Protein AF-A0A9D1PPN5-F1 (afdb_monomer_lite)

Structure (mmCIF, N/CA/C/O backbone):
data_AF-A0A9D1PPN5-F1
#
_entry.id   AF-A0A9D1PPN5-F1
#
loop_
_atom_site.group_PDB
_atom_site.id
_atom_site.type_symbol
_atom_site.label_atom_id
_atom_site.label_alt_id
_atom_site.label_comp_id
_atom_site.label_asym_id
_atom_site.label_entity_id
_atom_site.label_seq_id
_atom_site.pdbx_PDB_ins_code
_atom_site.Cartn_x
_atom_site.Cartn_y
_atom_site.Cartn_z
_atom_site.occupancy
_atom_site.B_iso_or_equiv
_atom_site.auth_seq_id
_atom_site.auth_comp_id
_atom_site.auth_asym_id
_atom_site.auth_atom_id
_atom_site.pdbx_PDB_model_num
ATOM 1 N N . MET A 1 1 ? -29.555 -6.451 -0.680 1.00 56.00 1 MET A N 1
ATOM 2 C CA . MET A 1 1 ? -29.728 -5.534 -1.828 1.00 56.00 1 MET A CA 1
ATOM 3 C C . MET A 1 1 ? -28.399 -4.918 -2.257 1.00 56.00 1 MET A C 1
ATOM 5 O O . MET A 1 1 ? -27.957 -5.242 -3.345 1.00 56.00 1 MET A O 1
ATOM 9 N N . PHE A 1 2 ? -27.703 -4.159 -1.397 1.00 63.16 2 PHE A N 1
ATOM 10 C CA . PHE A 1 2 ? -26.396 -3.553 -1.723 1.00 63.16 2 PHE A CA 1
ATOM 11 C C . PHE A 1 2 ? -25.328 -4.557 -2.198 1.00 63.16 2 PHE A C 1
ATOM 13 O O . PHE A 1 2 ? -24.718 -4.334 -3.230 1.00 63.16 2 PHE A O 1
ATOM 20 N N . LEU A 1 3 ? -25.158 -5.695 -1.512 1.00 64.50 3 LEU A N 1
ATOM 21 C CA . LEU A 1 3 ? -24.146 -6.702 -1.887 1.00 64.50 3 LEU A CA 1
ATOM 22 C C . LEU A 1 3 ? -24.366 -7.323 -3.261 1.00 64.50 3 LEU A C 1
ATOM 24 O O . LEU A 1 3 ? -23.416 -7.583 -3.987 1.00 64.50 3 LEU A O 1
ATOM 28 N N . LEU A 1 4 ? -25.631 -7.552 -3.599 1.00 70.88 4 LEU A N 1
ATOM 29 C CA . LEU A 1 4 ? -26.011 -8.148 -4.869 1.00 70.88 4 LEU A CA 1
ATOM 30 C C . LEU A 1 4 ? -25.812 -7.142 -6.010 1.00 70.88 4 LEU A C 1
ATOM 32 O O . LEU A 1 4 ? -25.274 -7.508 -7.045 1.00 70.88 4 LEU A O 1
ATOM 36 N N . LEU A 1 5 ? -26.158 -5.870 -5.782 1.00 76.56 5 LEU A N 1
ATOM 37 C CA . LEU A 1 5 ? -25.867 -4.765 -6.701 1.00 76.56 5 LEU A CA 1
ATOM 38 C C . LEU A 1 5 ? -24.362 -4.557 -6.898 1.00 76.56 5 LEU A C 1
ATOM 40 O O . LEU A 1 5 ? -23.909 -4.464 -8.030 1.00 76.56 5 LEU A O 1
ATOM 44 N N . PHE A 1 6 ? -23.587 -4.532 -5.814 1.00 75.12 6 PHE A N 1
ATOM 45 C CA . PHE A 1 6 ? -22.131 -4.396 -5.858 1.00 75.12 6 PHE A CA 1
ATOM 46 C C . PHE A 1 6 ? -21.477 -5.536 -6.648 1.00 75.12 6 PHE A C 1
ATOM 48 O O . PHE A 1 6 ? -20.668 -5.285 -7.535 1.00 75.12 6 PHE A O 1
ATOM 55 N N . LEU A 1 7 ? -21.876 -6.783 -6.379 1.00 79.31 7 LEU A N 1
ATOM 56 C CA . LEU A 1 7 ? -21.383 -7.945 -7.116 1.00 79.31 7 LEU A CA 1
ATOM 57 C C . LEU A 1 7 ? -21.751 -7.872 -8.606 1.00 79.31 7 LEU A C 1
ATOM 59 O O . LEU A 1 7 ? -20.920 -8.177 -9.455 1.00 79.31 7 LEU A O 1
ATOM 63 N N . LEU A 1 8 ? -22.976 -7.446 -8.923 1.00 85.56 8 LEU A N 1
ATOM 64 C CA . LEU A 1 8 ? -23.443 -7.298 -10.300 1.00 85.56 8 LEU A CA 1
ATOM 65 C C . LEU A 1 8 ? -22.635 -6.237 -11.059 1.00 85.56 8 LEU A C 1
ATOM 67 O O . LEU A 1 8 ? -22.213 -6.497 -12.183 1.00 85.56 8 LEU A O 1
ATOM 71 N N . PHE A 1 9 ? -22.365 -5.085 -10.439 1.00 86.06 9 PHE A N 1
ATOM 72 C CA . PHE A 1 9 ? -21.526 -4.044 -11.039 1.00 86.06 9 PHE A CA 1
ATOM 73 C C . PHE A 1 9 ? -20.078 -4.497 -11.239 1.00 86.06 9 PHE A C 1
ATOM 75 O O . PHE A 1 9 ? -19.529 -4.257 -12.307 1.00 86.06 9 PHE A O 1
ATOM 82 N N . ILE A 1 10 ? -19.491 -5.235 -10.291 1.00 83.06 10 ILE A N 1
ATOM 83 C CA . ILE A 1 10 ? -18.145 -5.807 -10.464 1.00 83.06 10 ILE A CA 1
ATOM 84 C C . ILE A 1 10 ? -18.087 -6.771 -11.653 1.00 83.06 10 ILE A C 1
ATOM 86 O O . ILE A 1 10 ? -17.145 -6.733 -12.443 1.00 83.06 10 ILE A O 1
ATOM 90 N N . ILE A 1 11 ? -19.092 -7.638 -11.801 1.00 85.81 11 ILE A N 1
ATOM 91 C CA . ILE A 1 11 ? -19.161 -8.558 -12.943 1.00 85.81 11 ILE A CA 1
ATOM 92 C C . ILE A 1 11 ? -19.274 -7.764 -14.249 1.00 85.81 11 ILE A C 1
ATOM 94 O O . ILE A 1 11 ? -18.600 -8.087 -15.225 1.00 85.81 11 ILE A O 1
ATOM 98 N N . PHE A 1 12 ? -20.089 -6.710 -14.263 1.00 90.94 12 PHE A N 1
ATOM 99 C CA . PHE A 1 12 ? -20.260 -5.846 -15.425 1.00 90.94 12 PHE A CA 1
ATOM 100 C C . PHE A 1 12 ? -18.962 -5.121 -15.821 1.00 90.94 12 PHE A C 1
ATOM 102 O O . PHE A 1 12 ? -18.589 -5.137 -16.993 1.00 90.94 12 PHE A O 1
ATOM 109 N N . GLU A 1 13 ? -18.230 -4.557 -14.859 1.00 87.44 13 GLU A N 1
ATOM 110 C CA . GLU A 1 13 ? -16.917 -3.940 -15.093 1.00 87.44 13 GLU A CA 1
ATOM 111 C C . GLU A 1 13 ? -15.900 -4.948 -15.637 1.00 87.44 13 GLU A C 1
ATOM 113 O O . GLU A 1 13 ? -15.187 -4.648 -16.595 1.00 87.44 13 GLU A O 1
ATOM 118 N N . GLY A 1 14 ? -15.876 -6.171 -15.096 1.00 86.81 14 GLY A N 1
ATOM 119 C CA . GLY A 1 14 ? -15.030 -7.252 -15.605 1.00 86.81 14 GLY A CA 1
ATOM 120 C C . GLY A 1 14 ? -15.342 -7.623 -17.059 1.00 86.81 14 GLY A C 1
ATOM 121 O O . GLY A 1 14 ? -14.426 -7.852 -17.850 1.00 86.81 14 GLY A O 1
ATOM 122 N N . ILE A 1 15 ? -16.624 -7.628 -17.442 1.00 91.25 15 ILE A N 1
ATOM 123 C CA . ILE A 1 15 ? -17.050 -7.860 -18.831 1.00 91.25 15 ILE A CA 1
ATOM 124 C C . ILE A 1 15 ? -16.570 -6.725 -19.742 1.00 91.25 15 ILE A C 1
ATOM 126 O O . ILE A 1 15 ? -16.017 -7.002 -20.805 1.00 91.25 15 ILE A O 1
ATOM 130 N N . LEU A 1 16 ? -16.734 -5.463 -19.337 1.00 89.75 16 LEU A N 1
ATOM 131 C CA . LEU A 1 16 ? -16.254 -4.312 -20.111 1.00 89.75 16 LEU A CA 1
ATOM 132 C C . LEU A 1 16 ? -14.733 -4.341 -20.291 1.00 89.75 16 LEU A C 1
ATOM 134 O O . LEU A 1 16 ? -14.239 -4.147 -21.401 1.00 89.75 16 LEU A O 1
ATOM 138 N N . ALA A 1 17 ? -13.998 -4.647 -19.222 1.00 87.31 17 ALA A N 1
ATOM 139 C CA . ALA A 1 17 ? -12.549 -4.812 -19.251 1.00 87.31 17 ALA A CA 1
ATOM 140 C C . ALA A 1 17 ? -12.131 -5.899 -20.257 1.00 87.31 17 ALA A C 1
ATOM 142 O O . ALA A 1 17 ? -11.240 -5.675 -21.080 1.00 87.31 17 ALA A O 1
ATOM 143 N N . PHE A 1 18 ? -12.820 -7.042 -20.252 1.00 88.12 18 PHE A N 1
ATOM 144 C CA . PHE A 1 18 ? -12.573 -8.134 -21.191 1.00 88.12 18 PHE A CA 1
ATOM 145 C C . PHE A 1 18 ? -12.903 -7.769 -22.646 1.00 88.12 18 PHE A C 1
ATOM 147 O O . PHE A 1 18 ? -12.133 -8.098 -23.548 1.00 88.12 18 PHE A O 1
ATOM 154 N N . ILE A 1 19 ? -14.021 -7.078 -22.892 1.00 91.69 19 ILE A N 1
ATOM 155 C CA . ILE A 1 19 ? -14.390 -6.609 -24.237 1.00 91.69 19 ILE A CA 1
ATOM 156 C C . ILE A 1 19 ? -13.321 -5.659 -24.775 1.00 91.69 19 ILE A C 1
ATOM 158 O O . ILE A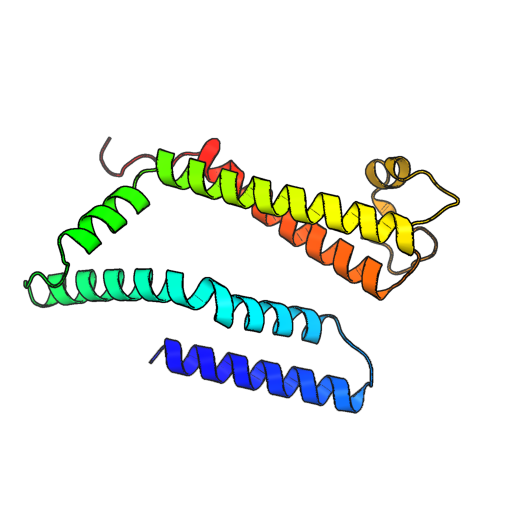 1 19 ? -12.903 -5.817 -25.921 1.00 91.69 19 ILE A O 1
ATOM 162 N N . ASN A 1 20 ? -12.841 -4.732 -23.944 1.00 88.94 20 ASN A N 1
ATOM 163 C CA . ASN A 1 20 ? -11.780 -3.811 -24.332 1.00 88.94 20 ASN A CA 1
ATOM 164 C C . ASN A 1 20 ? -10.511 -4.579 -24.744 1.00 88.94 20 ASN A C 1
ATOM 166 O O . ASN A 1 20 ? -9.982 -4.358 -25.827 1.00 88.94 20 ASN A O 1
ATOM 170 N N . TYR A 1 21 ? -10.108 -5.591 -23.963 1.00 88.75 21 TYR A N 1
ATOM 171 C CA . TYR A 1 21 ? -8.930 -6.419 -24.265 1.00 88.75 21 TYR A CA 1
ATOM 172 C C . TYR A 1 21 ? -9.083 -7.152 -25.598 1.00 88.75 21 TYR A C 1
ATOM 174 O O . TYR A 1 21 ? -8.147 -7.255 -26.384 1.00 88.75 21 TYR A O 1
ATOM 182 N N . ARG A 1 22 ? -10.288 -7.655 -25.878 1.00 91.25 22 ARG A N 1
ATOM 183 C CA . ARG A 1 22 ? -10.589 -8.342 -27.136 1.00 91.25 22 ARG A CA 1
ATOM 184 C C . ARG A 1 22 ? -10.524 -7.425 -28.356 1.00 91.25 22 ARG A C 1
ATOM 186 O O . ARG A 1 22 ? -10.308 -7.949 -29.445 1.00 91.25 22 ARG A O 1
ATOM 193 N N . GLN A 1 23 ? -10.752 -6.123 -28.193 1.00 88.06 23 GLN A N 1
ATOM 194 C CA . GLN A 1 23 ? -10.712 -5.147 -29.283 1.00 88.06 23 GLN A CA 1
ATOM 195 C C . GLN A 1 23 ? -9.312 -4.574 -29.501 1.00 88.06 23 GLN A C 1
ATOM 197 O O . GLN A 1 23 ? -8.900 -4.431 -30.648 1.00 88.06 23 GLN A O 1
ATOM 202 N N . THR A 1 24 ? -8.588 -4.262 -28.426 1.00 88.44 24 THR A N 1
ATOM 203 C CA . THR A 1 24 ? -7.272 -3.614 -28.509 1.00 88.44 24 THR A CA 1
ATOM 204 C C . THR A 1 24 ? -6.120 -4.613 -28.555 1.00 88.44 24 THR A C 1
ATOM 206 O O . THR A 1 24 ? -5.076 -4.315 -29.119 1.00 88.44 24 THR A O 1
ATOM 209 N N . GLY A 1 25 ? -6.290 -5.805 -27.975 1.00 87.00 25 GLY A N 1
ATOM 210 C CA . GLY A 1 25 ? -5.209 -6.772 -27.763 1.00 87.00 25 GLY A CA 1
ATOM 211 C C . GLY A 1 25 ? -4.227 -6.376 -26.654 1.00 87.00 25 GLY A C 1
ATOM 212 O O . GLY A 1 25 ? -3.321 -7.148 -26.340 1.00 87.00 25 GLY A O 1
ATOM 213 N N . GLU A 1 26 ? -4.419 -5.214 -26.030 1.00 82.50 26 GLU A N 1
ATOM 214 C CA . GLU A 1 26 ? -3.506 -4.626 -25.053 1.00 82.50 26 GLU A CA 1
ATOM 215 C C . GLU A 1 26 ? -4.122 -4.596 -23.656 1.00 82.50 26 GLU A C 1
ATOM 217 O O . GLU A 1 26 ? -5.339 -4.447 -23.496 1.00 82.50 26 GLU A O 1
ATOM 222 N N . ILE A 1 27 ? -3.263 -4.737 -22.638 1.00 82.00 27 ILE A N 1
ATOM 223 C CA . ILE A 1 27 ? -3.668 -4.571 -21.243 1.00 82.00 27 ILE A CA 1
ATOM 224 C C . ILE A 1 27 ? -3.611 -3.085 -20.886 1.00 82.00 27 ILE A C 1
ATOM 226 O O . ILE A 1 27 ? -2.532 -2.540 -20.660 1.00 82.00 27 ILE A O 1
ATOM 230 N N . ASP A 1 28 ? -4.777 -2.452 -20.812 1.00 80.88 28 ASP A N 1
ATOM 231 C CA . ASP A 1 28 ? -4.928 -1.041 -20.460 1.00 80.88 28 ASP A CA 1
ATOM 232 C C . ASP A 1 28 ? -5.011 -0.840 -18.934 1.00 80.88 28 ASP A C 1
ATOM 234 O O . ASP A 1 28 ? -5.441 -1.712 -18.170 1.00 80.88 28 ASP A O 1
ATOM 238 N N . THR A 1 29 ? -4.652 0.359 -18.482 1.00 75.38 29 THR A N 1
ATOM 239 C CA . THR A 1 29 ? -4.742 0.819 -17.092 1.00 75.38 29 THR A CA 1
ATOM 240 C C . THR A 1 29 ? -6.137 0.588 -16.512 1.00 75.38 29 THR A C 1
ATOM 242 O O . THR A 1 29 ? -6.255 0.153 -15.367 1.00 75.38 29 THR A O 1
ATOM 245 N N . PHE A 1 30 ? -7.202 0.783 -17.300 1.00 78.75 30 PHE A N 1
ATOM 246 C CA . PHE A 1 30 ? -8.572 0.468 -16.880 1.00 78.75 30 PHE A CA 1
ATOM 247 C C . PHE A 1 30 ? -8.731 -0.995 -16.434 1.00 78.75 30 PHE A C 1
ATOM 249 O O . PHE A 1 30 ? -9.286 -1.269 -15.371 1.00 78.75 30 PHE A O 1
ATOM 256 N N . GLN A 1 31 ? -8.206 -1.946 -17.208 1.00 82.69 31 GLN A N 1
ATOM 257 C CA . GLN A 1 31 ? -8.310 -3.375 -16.898 1.00 82.69 31 GLN A CA 1
ATOM 258 C C . GLN A 1 31 ? -7.492 -3.741 -15.665 1.00 82.69 31 GLN A C 1
ATOM 260 O O . GLN A 1 31 ? -7.951 -4.535 -14.845 1.00 82.69 31 GLN A O 1
ATOM 265 N N . ILE A 1 32 ? -6.312 -3.134 -15.507 1.00 79.00 32 ILE A N 1
ATOM 266 C CA . ILE A 1 32 ? -5.477 -3.293 -14.312 1.00 79.00 32 ILE A CA 1
ATOM 267 C C . ILE A 1 32 ? -6.254 -2.840 -13.071 1.00 79.00 32 ILE A C 1
ATOM 269 O O . ILE A 1 32 ? -6.320 -3.571 -12.081 1.00 79.00 32 ILE A O 1
ATOM 273 N N . VAL A 1 33 ? -6.903 -1.674 -13.133 1.00 79.00 33 VAL A N 1
ATOM 274 C CA . VAL A 1 33 ? -7.717 -1.145 -12.031 1.00 79.00 33 VAL A CA 1
ATOM 275 C C . VAL A 1 33 ? -8.891 -2.075 -11.711 1.00 79.00 33 VAL A C 1
ATOM 277 O O . VAL A 1 33 ? -9.054 -2.468 -10.554 1.00 79.00 33 VAL A O 1
ATOM 280 N N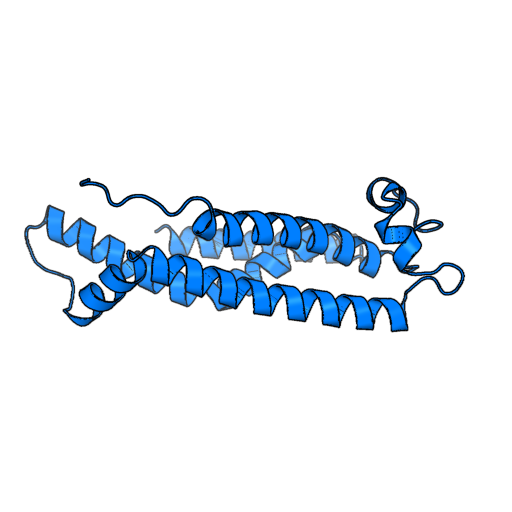 . VAL A 1 34 ? -9.673 -2.496 -12.711 1.00 82.50 34 VAL A N 1
ATOM 281 C CA . VAL A 1 34 ? -10.808 -3.422 -12.517 1.00 82.50 34 VAL A CA 1
ATOM 282 C C . VAL A 1 34 ? -10.348 -4.749 -11.909 1.00 82.50 34 VAL A C 1
ATOM 284 O O . VAL A 1 34 ? -10.976 -5.271 -10.986 1.00 82.50 34 VAL A O 1
ATOM 287 N N . PHE A 1 35 ? -9.220 -5.285 -12.371 1.00 82.75 35 PHE A N 1
ATOM 288 C CA . PHE A 1 35 ? -8.662 -6.526 -11.845 1.00 82.75 35 PHE A CA 1
ATOM 289 C C . PHE A 1 35 ? -8.282 -6.410 -10.360 1.00 82.75 35 PHE A C 1
ATOM 291 O O . PHE A 1 35 ? -8.590 -7.307 -9.570 1.00 82.75 35 PHE A O 1
ATOM 298 N N . ILE A 1 36 ? -7.697 -5.280 -9.950 1.00 79.94 36 ILE A N 1
ATOM 299 C CA . ILE A 1 36 ? -7.412 -4.983 -8.538 1.00 79.94 36 ILE A CA 1
ATOM 300 C C . ILE A 1 36 ? -8.710 -4.950 -7.715 1.00 79.94 36 ILE A C 1
ATOM 302 O O . ILE A 1 36 ? -8.762 -5.553 -6.638 1.00 79.94 36 ILE A O 1
ATOM 306 N N . PHE A 1 37 ? -9.775 -4.314 -8.216 1.00 77.06 37 PHE A N 1
ATOM 307 C CA . PHE A 1 37 ? -11.078 -4.280 -7.539 1.00 77.06 37 PHE A CA 1
ATOM 308 C C . PHE A 1 37 ? -11.694 -5.673 -7.369 1.00 77.06 37 PHE A C 1
ATOM 310 O O . PHE A 1 37 ? -12.214 -5.987 -6.295 1.00 77.06 37 PHE A O 1
ATOM 317 N N . ILE A 1 38 ? -11.586 -6.538 -8.382 1.00 77.75 38 ILE A N 1
ATOM 318 C CA . ILE A 1 38 ? -12.046 -7.931 -8.306 1.00 77.75 38 ILE A CA 1
ATOM 319 C C . ILE A 1 38 ? -11.267 -8.697 -7.229 1.00 77.75 38 ILE A C 1
ATOM 321 O O . ILE A 1 38 ? -11.876 -9.332 -6.364 1.00 77.75 38 ILE A O 1
ATOM 325 N N . ILE A 1 39 ? -9.931 -8.612 -7.228 1.00 77.12 39 ILE A N 1
ATOM 326 C CA . ILE A 1 39 ? -9.096 -9.259 -6.203 1.00 77.12 39 ILE A CA 1
ATOM 327 C C . ILE A 1 39 ? -9.481 -8.765 -4.810 1.00 77.12 39 ILE A C 1
ATOM 329 O O . ILE A 1 39 ? -9.640 -9.570 -3.887 1.00 77.12 39 ILE A O 1
ATOM 333 N N . TYR A 1 40 ? -9.660 -7.456 -4.644 1.00 72.88 40 TYR A N 1
ATOM 334 C CA . TYR A 1 40 ? -10.066 -6.864 -3.377 1.00 72.88 40 TYR A CA 1
ATOM 335 C C . TYR A 1 40 ? -11.425 -7.400 -2.906 1.00 72.88 40 TYR A C 1
ATOM 337 O O . TYR A 1 40 ? -11.558 -7.815 -1.751 1.00 72.88 40 TYR A O 1
ATOM 345 N N . ALA A 1 41 ? -12.418 -7.468 -3.796 1.00 71.06 41 ALA A N 1
ATOM 346 C CA . ALA A 1 41 ? -13.737 -8.008 -3.480 1.00 71.06 41 ALA A CA 1
ATOM 347 C C . ALA A 1 41 ? -13.665 -9.477 -3.032 1.00 71.06 41 ALA A C 1
ATOM 349 O O . ALA A 1 41 ? -14.311 -9.854 -2.050 1.00 71.06 41 ALA A O 1
ATOM 350 N N . CYS A 1 42 ? -12.831 -10.286 -3.691 1.00 70.25 42 CYS A N 1
ATOM 351 C CA . CYS A 1 42 ? -12.629 -11.695 -3.354 1.00 70.25 42 CYS A CA 1
ATOM 352 C C . CYS A 1 42 ? -11.861 -11.906 -2.036 1.00 70.25 42 CYS A C 1
ATOM 354 O O . CYS A 1 42 ? -12.096 -12.896 -1.344 1.00 70.25 42 CYS A O 1
ATOM 356 N N . THR A 1 43 ? -10.953 -10.998 -1.669 1.00 69.56 43 THR A N 1
ATOM 357 C CA . THR A 1 43 ? -10.052 -11.162 -0.511 1.00 69.56 43 THR A CA 1
ATOM 358 C C . THR A 1 43 ? -10.532 -10.413 0.734 1.00 69.56 43 THR A C 1
ATOM 360 O O . THR A 1 43 ? -10.766 -11.016 1.785 1.00 69.56 43 THR A O 1
ATOM 363 N N . PHE A 1 44 ? -10.718 -9.098 0.637 1.00 63.84 44 PHE A N 1
ATOM 364 C CA . PHE A 1 44 ? -11.074 -8.229 1.760 1.00 63.84 44 PHE A CA 1
ATOM 365 C C . PHE A 1 44 ? -12.584 -8.167 2.017 1.00 63.84 44 PHE A C 1
ATOM 367 O O . PHE A 1 44 ? -13.000 -7.951 3.164 1.00 63.84 44 PHE A O 1
ATOM 374 N N . GLY A 1 45 ? -13.405 -8.468 1.002 1.00 66.50 45 GLY A N 1
ATOM 375 C CA . GLY A 1 45 ? -14.868 -8.418 1.087 1.00 66.50 45 GLY A CA 1
ATOM 376 C C . GLY A 1 45 ? -15.446 -9.209 2.265 1.00 66.50 45 GLY A C 1
ATOM 377 O O . GLY A 1 45 ? -16.315 -8.713 2.978 1.00 66.50 45 GLY A O 1
ATOM 378 N N . ILE A 1 46 ? -14.907 -10.395 2.576 1.00 70.12 46 ILE A N 1
ATOM 379 C CA . ILE A 1 46 ? -15.422 -11.258 3.658 1.00 70.12 46 ILE A CA 1
ATOM 380 C C . ILE A 1 46 ? -15.311 -10.587 5.038 1.00 70.12 46 ILE A C 1
ATOM 382 O O . ILE A 1 46 ? -16.230 -10.671 5.860 1.00 70.12 46 ILE A O 1
ATOM 386 N N . SER A 1 47 ? -14.184 -9.931 5.330 1.00 72.31 47 SER A N 1
ATOM 387 C CA . SER A 1 47 ? -13.982 -9.238 6.611 1.00 72.31 47 SER A CA 1
ATOM 388 C C . SER A 1 47 ? -14.938 -8.055 6.748 1.00 72.31 47 SER A C 1
ATOM 390 O O . SER A 1 47 ? -15.497 -7.827 7.828 1.00 72.31 47 SER A O 1
ATOM 392 N N . ASP A 1 48 ? -15.143 -7.317 5.663 1.00 74.44 48 ASP A N 1
ATOM 393 C CA . ASP A 1 48 ? -16.005 -6.143 5.664 1.00 74.44 48 ASP A CA 1
ATOM 394 C C . ASP A 1 48 ? -17.490 -6.519 5.682 1.00 74.44 48 ASP A C 1
ATOM 396 O O . ASP A 1 48 ? -18.256 -5.886 6.409 1.00 74.44 48 ASP A O 1
ATOM 400 N N . PHE A 1 49 ? -17.887 -7.644 5.080 1.00 76.06 49 PHE A N 1
ATOM 401 C CA . PHE A 1 49 ? -19.230 -8.206 5.260 1.00 76.06 49 PHE A CA 1
ATOM 402 C C . PHE A 1 49 ? -19.513 -8.600 6.703 1.00 76.06 49 PHE A C 1
ATOM 404 O O . PHE A 1 49 ? -20.599 -8.323 7.202 1.00 76.06 49 PHE A O 1
ATOM 411 N N . LYS A 1 50 ? -18.536 -9.157 7.427 1.00 80.75 50 LYS A N 1
ATOM 412 C CA . LYS A 1 50 ? -18.704 -9.432 8.865 1.00 80.75 50 LYS A CA 1
ATOM 413 C C . LYS A 1 50 ? -18.873 -8.151 9.685 1.00 80.75 50 LYS A C 1
ATOM 415 O O . LYS A 1 50 ? -19.577 -8.159 10.691 1.00 80.75 50 LYS A O 1
ATOM 420 N N . LYS A 1 51 ? -18.215 -7.045 9.313 1.0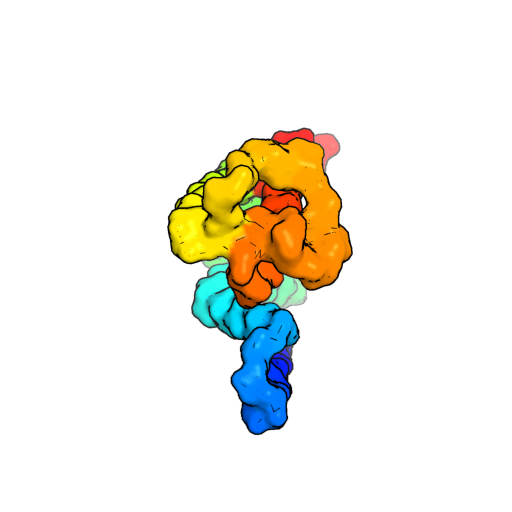0 82.38 51 LYS A N 1
ATOM 421 C CA . LYS A 1 51 ? -18.440 -5.741 9.967 1.00 82.38 51 LYS A CA 1
ATOM 422 C C . LYS A 1 51 ? -19.835 -5.202 9.649 1.00 82.38 51 LYS A C 1
ATOM 424 O O . LYS A 1 51 ? -20.515 -4.747 10.564 1.00 82.38 51 LYS A O 1
ATOM 429 N N . LEU A 1 52 ? -20.259 -5.297 8.390 1.00 81.56 52 LEU A N 1
ATOM 430 C CA . LEU A 1 52 ? -21.578 -4.865 7.941 1.00 81.56 52 LEU A CA 1
ATOM 431 C C . LEU A 1 52 ? -22.700 -5.661 8.621 1.00 81.56 52 LEU A C 1
ATOM 433 O O . LEU A 1 52 ? -23.652 -5.060 9.103 1.00 81.56 52 LEU A O 1
ATOM 437 N N . ASP A 1 53 ? -22.563 -6.983 8.736 1.00 84.56 53 ASP A N 1
ATOM 438 C CA . ASP A 1 53 ? -23.512 -7.846 9.450 1.00 84.56 53 ASP A CA 1
ATOM 439 C C . ASP A 1 53 ? -23.702 -7.390 10.906 1.00 84.56 53 ASP A C 1
ATOM 441 O O . ASP A 1 53 ? -24.828 -7.184 11.360 1.00 84.56 53 ASP A O 1
ATOM 445 N N . ARG A 1 54 ? -22.603 -7.111 11.620 1.00 87.69 54 ARG A N 1
ATOM 446 C CA . ARG A 1 54 ? -22.658 -6.556 12.984 1.00 87.69 54 ARG A CA 1
ATOM 447 C C . ARG A 1 54 ? -23.329 -5.183 13.035 1.00 87.69 54 ARG A C 1
ATOM 449 O O . ARG A 1 54 ? -24.138 -4.935 13.927 1.00 87.69 54 ARG A O 1
ATOM 456 N N . TYR A 1 55 ? -23.033 -4.302 12.080 1.00 85.50 55 TYR A N 1
ATOM 457 C CA . TYR A 1 55 ? -23.668 -2.985 11.991 1.00 85.50 55 TYR A CA 1
ATOM 458 C C . TYR A 1 55 ? -25.185 -3.087 11.750 1.00 85.50 55 TYR A C 1
ATOM 460 O O . TYR A 1 55 ? -25.970 -2.388 12.397 1.00 85.50 55 TYR A O 1
ATOM 468 N N . ILE A 1 56 ? -25.615 -4.005 10.879 1.00 83.94 56 ILE A N 1
ATOM 469 C CA . ILE A 1 56 ? -27.032 -4.274 10.608 1.00 83.94 56 ILE A CA 1
ATOM 470 C C . ILE A 1 56 ? -27.709 -4.853 11.853 1.00 83.94 56 ILE A C 1
ATOM 472 O O . ILE A 1 56 ? -28.744 -4.328 12.261 1.00 83.94 56 ILE A O 1
ATOM 476 N N . LYS A 1 57 ? -27.117 -5.862 12.509 1.00 87.44 57 LYS A N 1
ATOM 477 C CA . LYS A 1 57 ? -27.627 -6.427 13.774 1.00 87.44 57 LYS A CA 1
ATOM 478 C C . LYS A 1 57 ? -27.807 -5.353 14.841 1.00 87.44 57 LYS A C 1
ATOM 480 O O . LYS A 1 57 ? -28.853 -5.301 15.483 1.00 87.44 57 LYS A O 1
ATOM 485 N N . GLN A 1 58 ? -26.834 -4.454 14.986 1.00 88.44 58 GLN A N 1
ATOM 486 C CA . GLN A 1 58 ? -26.926 -3.334 15.920 1.00 88.44 58 GLN A CA 1
ATOM 487 C C . GLN A 1 58 ? -28.073 -2.376 15.562 1.00 88.44 58 GLN A C 1
ATOM 489 O O . GLN A 1 58 ? -28.813 -1.939 16.442 1.00 88.44 58 GLN A O 1
ATOM 494 N N . THR A 1 59 ? -28.221 -2.039 14.282 1.00 85.62 59 THR A N 1
ATOM 495 C CA . THR A 1 59 ? -29.230 -1.082 13.802 1.00 85.62 59 THR A CA 1
ATOM 496 C C . THR A 1 59 ? -30.643 -1.646 13.934 1.00 85.62 59 THR A C 1
ATOM 498 O O . THR A 1 59 ? -31.518 -1.011 14.522 1.00 85.62 59 THR A O 1
ATOM 501 N N . VAL A 1 60 ? -30.858 -2.872 13.454 1.00 87.75 60 VAL A N 1
ATOM 502 C CA . VAL A 1 60 ? -32.151 -3.564 13.532 1.00 87.75 60 VAL A CA 1
ATOM 503 C C . VAL A 1 60 ? -32.510 -3.880 14.982 1.00 87.75 60 VAL A C 1
ATOM 505 O O . VAL A 1 60 ? -33.665 -3.703 15.365 1.00 87.75 60 VAL A O 1
ATOM 508 N N . GLY A 1 61 ? -31.536 -4.283 15.803 1.00 89.00 61 GLY A N 1
ATOM 509 C CA . GLY A 1 61 ? -31.747 -4.544 17.225 1.00 89.00 61 GLY A CA 1
ATOM 510 C C . GLY A 1 61 ? -32.220 -3.303 17.981 1.00 89.00 61 GLY A C 1
ATOM 511 O O . GLY A 1 61 ? -33.219 -3.358 18.695 1.00 89.00 61 GLY A O 1
ATOM 512 N N . LYS A 1 62 ? -31.595 -2.141 17.737 1.00 90.94 62 LYS A N 1
ATOM 513 C CA . LYS A 1 62 ? -32.053 -0.851 18.286 1.00 90.94 62 LYS A CA 1
ATOM 514 C C . LYS A 1 62 ? -33.463 -0.490 17.825 1.00 90.94 62 LYS A C 1
ATOM 516 O O . LYS A 1 62 ? -34.277 -0.076 18.645 1.00 90.94 62 LYS A O 1
ATOM 521 N N . TRP A 1 63 ? -33.761 -0.670 16.537 1.00 91.62 63 TRP A N 1
ATOM 522 C CA . TRP A 1 63 ? -35.082 -0.373 15.980 1.00 91.62 63 TRP A CA 1
ATOM 523 C C . TRP A 1 63 ? -36.183 -1.252 16.587 1.00 91.62 63 TRP A C 1
ATOM 525 O O . TRP A 1 63 ? -37.255 -0.759 16.928 1.00 91.62 63 TRP A O 1
ATOM 535 N N . ARG A 1 64 ? -35.899 -2.543 16.780 1.00 88.56 64 ARG A N 1
ATOM 536 C CA . ARG A 1 64 ? -36.838 -3.525 17.340 1.00 88.56 64 ARG A CA 1
ATOM 537 C C . ARG A 1 64 ? -36.768 -3.668 18.865 1.00 88.56 64 ARG A C 1
ATOM 539 O O . ARG A 1 64 ? -37.504 -4.479 19.413 1.00 88.56 64 ARG A O 1
ATOM 546 N N . LYS A 1 65 ? -35.908 -2.901 19.545 1.00 90.56 65 LYS A N 1
ATOM 547 C CA . LYS A 1 65 ? -35.626 -2.996 20.992 1.00 90.56 65 LYS A CA 1
ATOM 548 C C . LYS A 1 65 ? -35.278 -4.420 21.465 1.00 90.56 65 LYS A C 1
ATOM 550 O O . LYS A 1 65 ? -35.605 -4.796 22.585 1.00 90.56 65 LYS A O 1
ATOM 555 N N . VAL A 1 66 ? -34.610 -5.201 20.618 1.00 88.81 66 VAL A N 1
ATOM 556 C CA . VAL A 1 66 ? -34.134 -6.559 20.927 1.00 88.81 66 VAL A CA 1
ATOM 557 C C . VAL A 1 66 ? -32.629 -6.637 20.730 1.00 88.81 66 VAL A C 1
ATOM 559 O O . VAL A 1 66 ? -32.077 -6.003 19.830 1.00 88.81 66 VAL A O 1
ATOM 562 N N . ASP A 1 67 ? -31.955 -7.421 21.564 1.00 88.06 67 ASP A N 1
ATOM 563 C CA . ASP A 1 67 ? -30.517 -7.613 21.430 1.00 88.06 67 ASP A CA 1
ATOM 564 C C . ASP A 1 67 ? -30.213 -8.731 20.428 1.00 88.06 67 ASP A C 1
ATOM 566 O O . ASP A 1 67 ? -30.509 -9.900 20.662 1.00 88.06 67 ASP A O 1
ATOM 570 N N . LEU A 1 68 ? -29.655 -8.346 19.280 1.00 85.81 68 LEU A N 1
ATOM 571 C CA . LEU A 1 68 ? -29.268 -9.258 18.197 1.00 85.81 68 LEU A CA 1
ATOM 572 C C . LEU A 1 68 ? -27.757 -9.520 18.159 1.00 85.81 68 LEU A C 1
ATOM 574 O O . LEU A 1 68 ? -27.291 -10.300 17.326 1.00 85.81 68 LEU A O 1
ATOM 578 N N . LEU A 1 69 ? -26.979 -8.829 18.997 1.00 87.94 69 LEU A N 1
ATOM 579 C CA . LEU A 1 69 ? -25.528 -8.959 19.039 1.00 87.94 69 LEU A CA 1
ATOM 580 C C . LEU A 1 69 ? -25.135 -10.032 20.050 1.00 87.94 69 LEU A C 1
ATOM 582 O O . LEU A 1 69 ? -25.611 -10.042 21.180 1.00 87.94 69 LEU A O 1
ATOM 586 N N . THR A 1 70 ? -24.218 -10.914 19.661 1.00 87.75 70 THR A N 1
ATOM 587 C CA . THR A 1 70 ? -23.616 -11.851 20.614 1.00 87.75 70 THR A CA 1
ATOM 588 C C . THR A 1 70 ? -22.530 -11.161 21.445 1.00 87.75 70 THR A C 1
ATOM 590 O O . THR A 1 70 ? -21.944 -10.163 21.018 1.00 87.75 70 THR A O 1
ATOM 593 N N . GLU A 1 71 ? -22.173 -11.732 22.598 1.00 85.94 71 GLU A N 1
ATOM 594 C CA . GLU A 1 71 ? -21.041 -11.240 23.406 1.00 85.94 71 GLU A CA 1
ATOM 595 C C . GLU A 1 71 ? -19.720 -11.211 22.619 1.00 85.94 71 GLU A C 1
ATOM 597 O O . GLU A 1 71 ? -18.916 -10.286 22.744 1.00 85.94 71 GLU A O 1
ATOM 602 N N . LYS A 1 72 ? -19.523 -12.180 21.716 1.00 85.25 72 LYS A N 1
ATOM 603 C CA . LYS A 1 72 ? -18.370 -12.193 20.806 1.00 85.25 72 LYS A CA 1
ATOM 604 C C . LYS A 1 72 ? -18.394 -11.007 19.839 1.00 85.25 72 LYS A C 1
ATOM 606 O O . LYS A 1 72 ? -17.344 -10.415 19.587 1.00 85.25 72 LYS A O 1
ATOM 611 N N . ASP A 1 73 ? -19.563 -10.642 19.311 1.00 83.88 73 ASP A N 1
ATOM 612 C CA . ASP A 1 73 ? -19.701 -9.487 18.417 1.00 83.88 73 ASP A CA 1
ATOM 613 C C . ASP A 1 73 ? -19.372 -8.179 19.142 1.00 83.88 73 ASP A C 1
ATOM 615 O O . ASP A 1 73 ? -18.633 -7.355 18.597 1.00 83.88 73 ASP A O 1
ATOM 619 N N . ARG A 1 74 ? -19.837 -8.023 20.389 1.00 83.81 74 ARG A N 1
ATOM 620 C CA . ARG A 1 74 ? -19.515 -6.870 21.243 1.00 83.81 74 ARG A CA 1
ATOM 621 C C . ARG A 1 74 ? -18.021 -6.754 21.522 1.00 83.81 74 ARG A C 1
ATOM 623 O O . ARG A 1 74 ? -17.452 -5.698 21.255 1.00 83.81 74 ARG A O 1
ATOM 630 N N . ALA A 1 75 ? -17.369 -7.836 21.943 1.00 85.25 75 ALA A N 1
ATOM 631 C CA . ALA A 1 75 ? -15.929 -7.836 22.205 1.00 85.25 75 ALA A CA 1
ATOM 632 C C . ALA A 1 75 ? -15.106 -7.449 20.958 1.00 85.25 75 ALA A C 1
ATOM 634 O O . ALA A 1 75 ? -14.121 -6.710 21.042 1.00 85.25 75 ALA A O 1
ATOM 635 N N . VAL A 1 76 ? -15.517 -7.913 19.771 1.00 83.69 76 VAL A N 1
ATOM 636 C CA . VAL A 1 76 ? -14.867 -7.545 18.503 1.00 83.69 76 VAL A CA 1
ATOM 637 C C . VAL A 1 76 ? -15.102 -6.074 18.159 1.00 83.69 76 VAL A C 1
ATOM 639 O O . VAL A 1 76 ? -14.159 -5.397 17.747 1.00 83.69 76 VAL A O 1
ATOM 642 N N . MET A 1 77 ? -16.326 -5.569 18.326 1.00 81.88 77 MET A N 1
ATOM 643 C CA . MET A 1 77 ? -16.664 -4.169 18.052 1.00 81.88 77 MET A CA 1
ATOM 644 C C . MET A 1 77 ? -15.945 -3.207 18.999 1.00 81.88 77 MET A C 1
ATOM 646 O O . MET A 1 77 ? -15.391 -2.214 18.539 1.00 81.88 77 MET A O 1
ATOM 650 N N . GLU A 1 78 ? -15.882 -3.517 20.292 1.00 83.75 78 GLU A N 1
ATOM 651 C CA . GLU A 1 78 ? -15.187 -2.703 21.293 1.00 83.75 78 GLU A CA 1
ATOM 652 C C . GLU A 1 78 ? -13.687 -2.614 20.994 1.00 83.75 78 GLU A C 1
ATOM 654 O O . GLU A 1 78 ? -13.101 -1.528 20.963 1.00 83.75 78 GLU A O 1
ATOM 659 N N . LYS A 1 79 ? -13.066 -3.748 20.651 1.00 81.25 79 LYS A N 1
ATOM 660 C CA . LYS A 1 79 ? -11.667 -3.778 20.217 1.00 81.25 79 LYS A CA 1
ATOM 661 C C . LYS A 1 79 ? -11.453 -2.929 18.963 1.00 81.25 79 LYS A C 1
ATOM 663 O O . LYS A 1 79 ? -10.472 -2.196 18.889 1.00 81.25 79 LYS A O 1
ATOM 668 N N . GLN A 1 80 ? -12.377 -2.989 18.003 1.00 80.81 80 GLN A N 1
ATOM 669 C CA . GLN A 1 80 ? -12.341 -2.203 16.765 1.00 80.81 80 GLN A CA 1
ATOM 670 C C . GLN A 1 80 ? -12.628 -0.709 16.958 1.00 80.81 80 GLN A C 1
ATOM 672 O O . GLN A 1 80 ? -12.318 0.056 16.054 1.00 80.81 80 GLN A O 1
ATOM 677 N N . GLN A 1 81 ? -13.165 -0.289 18.106 1.00 78.75 81 GLN A N 1
ATOM 678 C CA . GLN A 1 81 ? -13.350 1.119 18.472 1.00 78.75 81 GLN A CA 1
ATOM 679 C C . GLN A 1 81 ? -12.181 1.686 19.289 1.00 78.75 81 GLN A C 1
ATOM 681 O O . GLN A 1 81 ? -12.096 2.897 19.483 1.00 78.75 81 GLN A O 1
ATOM 686 N N . ASN A 1 82 ? -11.262 0.842 19.769 1.00 82.56 82 ASN A N 1
ATOM 687 C CA . ASN A 1 82 ? -10.109 1.300 20.533 1.00 82.56 82 ASN A CA 1
ATOM 688 C C . ASN A 1 82 ? -9.082 1.990 19.605 1.00 82.56 82 ASN A C 1
ATOM 690 O O . ASN A 1 82 ? -8.463 1.309 18.779 1.00 82.56 82 ASN A O 1
ATOM 694 N N . PRO A 1 83 ? -8.812 3.301 19.767 1.00 79.38 83 PRO A N 1
ATOM 695 C CA . PRO A 1 83 ? -7.934 4.052 18.866 1.00 79.38 83 PRO A CA 1
ATOM 696 C C . PRO A 1 83 ? -6.499 3.509 18.849 1.00 79.38 83 PRO A C 1
ATOM 698 O O . PRO A 1 83 ? -5.868 3.461 17.794 1.00 79.38 83 PRO A O 1
ATOM 701 N N . LYS A 1 84 ? -5.994 2.996 19.982 1.00 81.44 84 LYS A N 1
ATOM 702 C CA . LYS A 1 84 ? -4.663 2.367 20.048 1.00 81.44 84 LYS A CA 1
ATOM 703 C C . LYS A 1 84 ? -4.612 1.069 19.241 1.00 81.44 84 LYS A C 1
ATOM 705 O O . LYS A 1 84 ? -3.606 0.787 18.590 1.00 81.44 84 LYS A O 1
ATOM 710 N N . TYR A 1 85 ? -5.688 0.280 19.277 1.00 84.12 85 TYR A N 1
ATOM 711 C CA . TYR A 1 85 ? -5.790 -0.953 18.496 1.00 84.12 85 TYR A CA 1
ATOM 712 C C . TYR A 1 85 ? -5.880 -0.658 16.997 1.00 84.12 85 TYR A C 1
ATOM 714 O O . TYR A 1 85 ? -5.167 -1.288 16.215 1.00 84.12 85 TYR A O 1
ATOM 722 N N . ILE A 1 86 ? -6.698 0.325 16.610 1.00 83.12 86 ILE A N 1
ATOM 723 C CA . ILE A 1 86 ? -6.836 0.784 15.224 1.00 83.12 86 ILE A CA 1
ATOM 724 C C . ILE A 1 86 ? -5.474 1.239 14.688 1.00 83.12 86 ILE A C 1
ATOM 726 O O . ILE A 1 86 ? -4.993 0.679 13.704 1.00 83.12 86 ILE A O 1
ATOM 730 N N . ALA A 1 87 ? -4.800 2.161 15.380 1.00 84.44 87 ALA A N 1
ATOM 731 C CA . ALA A 1 87 ? -3.509 2.689 14.948 1.00 84.44 87 ALA A CA 1
ATOM 732 C C . ALA A 1 87 ? -2.432 1.593 14.839 1.00 84.44 87 ALA A C 1
ATOM 734 O O . ALA A 1 87 ? -1.681 1.548 13.867 1.00 84.44 87 ALA A O 1
ATOM 735 N N . ARG A 1 88 ? -2.374 0.650 15.795 1.00 86.81 88 ARG A N 1
ATOM 736 C CA . ARG A 1 88 ? -1.443 -0.491 15.719 1.00 86.81 88 ARG A CA 1
ATOM 737 C C . ARG A 1 88 ? -1.729 -1.381 14.512 1.00 86.81 88 ARG A C 1
ATOM 739 O O . ARG A 1 88 ? -0.790 -1.828 13.859 1.00 86.81 88 ARG A O 1
ATOM 746 N N . ARG A 1 89 ? -3.003 -1.659 14.235 1.00 86.62 89 ARG A N 1
ATOM 747 C CA . ARG A 1 89 ? -3.409 -2.494 13.103 1.00 86.62 89 ARG A CA 1
ATOM 748 C C . ARG A 1 89 ? -3.040 -1.836 11.775 1.00 86.62 89 ARG A C 1
ATOM 750 O O . ARG A 1 89 ? -2.455 -2.516 10.941 1.00 86.62 89 ARG A O 1
ATOM 757 N N . TYR A 1 90 ? -3.343 -0.551 11.598 1.00 85.75 90 TYR A N 1
ATOM 758 C CA . TYR A 1 90 ? -2.990 0.179 10.377 1.00 85.75 90 TYR A CA 1
ATOM 759 C C . TYR A 1 90 ? -1.477 0.240 10.159 1.00 85.75 90 TYR A C 1
ATOM 761 O O . TYR A 1 90 ? -1.031 -0.045 9.057 1.00 85.75 90 TYR A O 1
ATOM 769 N N . ARG A 1 91 ? -0.671 0.477 11.204 1.00 88.00 91 ARG A N 1
ATOM 770 C CA . ARG A 1 91 ? 0.798 0.412 11.081 1.00 88.00 91 ARG A CA 1
ATOM 771 C C . ARG A 1 91 ? 1.302 -0.964 10.659 1.00 88.00 91 ARG A C 1
ATOM 773 O O . ARG A 1 91 ? 2.217 -1.046 9.857 1.00 88.00 91 ARG A O 1
ATOM 780 N N . LEU A 1 92 ? 0.723 -2.043 11.190 1.00 88.94 92 LEU A N 1
ATOM 781 C CA . LEU A 1 92 ? 1.130 -3.400 10.816 1.00 88.94 92 LEU A CA 1
ATOM 782 C C . LEU A 1 92 ? 0.849 -3.689 9.335 1.00 88.94 92 LEU A C 1
ATOM 784 O O . LEU A 1 92 ? 1.698 -4.250 8.650 1.00 88.94 92 LEU A O 1
ATOM 788 N N . TRP A 1 93 ? -0.328 -3.286 8.851 1.00 87.94 93 TRP A N 1
ATOM 789 C CA . TRP A 1 93 ? -0.672 -3.396 7.433 1.00 87.94 93 TRP A CA 1
ATOM 790 C C . TRP A 1 93 ? 0.230 -2.529 6.563 1.00 87.94 93 TRP A C 1
ATOM 792 O O . TRP A 1 93 ? 0.747 -3.026 5.568 1.00 87.94 93 TRP A O 1
ATOM 802 N N . TRP A 1 94 ? 0.491 -1.296 6.994 1.00 92.25 94 TRP A N 1
ATOM 803 C CA . TRP A 1 94 ? 1.422 -0.398 6.327 1.00 92.25 94 TRP A CA 1
ATOM 804 C C . TRP A 1 94 ? 2.827 -1.001 6.236 1.00 92.25 94 TRP A C 1
ATOM 806 O O . TRP A 1 94 ? 3.367 -1.062 5.145 1.00 92.25 94 TRP A O 1
ATOM 816 N N . TYR A 1 95 ? 3.383 -1.566 7.317 1.00 92.69 95 TYR A N 1
ATOM 817 C CA . TYR A 1 95 ? 4.683 -2.252 7.258 1.00 92.69 95 TYR A CA 1
ATOM 818 C C . TYR A 1 95 ? 4.688 -3.396 6.240 1.00 92.69 95 TYR A C 1
ATOM 820 O O . TYR A 1 95 ? 5.643 -3.533 5.480 1.00 92.69 95 TYR A O 1
ATOM 828 N N . GLY A 1 96 ? 3.622 -4.202 6.198 1.00 92.19 96 GLY A N 1
ATOM 829 C CA . GLY A 1 96 ? 3.479 -5.256 5.193 1.00 92.19 96 GLY A CA 1
ATOM 830 C C . GLY A 1 96 ? 3.452 -4.702 3.766 1.00 92.19 96 GLY A C 1
ATOM 831 O O . GLY A 1 96 ? 4.153 -5.215 2.896 1.00 92.19 96 GLY A O 1
ATOM 832 N N . HIS A 1 97 ? 2.694 -3.628 3.538 1.00 90.69 97 HIS A N 1
ATOM 833 C CA . HIS A 1 97 ? 2.599 -2.960 2.243 1.00 90.69 97 HIS A CA 1
ATOM 834 C C . HIS A 1 97 ? 3.930 -2.316 1.828 1.00 90.69 97 HIS A C 1
ATOM 836 O O . HIS A 1 97 ? 4.368 -2.522 0.701 1.00 90.69 97 HIS A O 1
ATOM 842 N N . THR A 1 98 ? 4.627 -1.635 2.742 1.00 93.50 98 THR A N 1
ATOM 843 C CA . THR A 1 98 ? 5.968 -1.073 2.528 1.00 93.50 98 THR A CA 1
ATOM 844 C C . THR A 1 98 ? 6.977 -2.156 2.163 1.00 93.50 98 THR A C 1
ATOM 846 O O . THR A 1 98 ? 7.732 -1.986 1.211 1.00 93.50 98 THR A O 1
ATOM 849 N N . ILE A 1 99 ? 6.987 -3.290 2.872 1.00 94.62 99 ILE A N 1
ATOM 850 C CA . ILE A 1 99 ? 7.889 -4.409 2.559 1.00 94.62 99 ILE A CA 1
ATOM 851 C C . ILE A 1 99 ? 7.597 -4.957 1.159 1.00 94.62 99 ILE A C 1
ATOM 853 O O . ILE A 1 99 ? 8.524 -5.132 0.370 1.00 94.62 99 ILE A O 1
ATOM 857 N N . ALA A 1 100 ? 6.324 -5.186 0.827 1.00 92.25 100 ALA A N 1
ATOM 858 C CA . ALA A 1 100 ? 5.928 -5.655 -0.500 1.00 92.25 100 ALA A CA 1
ATOM 859 C C . ALA A 1 100 ? 6.329 -4.660 -1.602 1.00 92.25 100 ALA A C 1
ATOM 861 O O . ALA A 1 100 ? 6.884 -5.070 -2.620 1.00 92.25 100 ALA A O 1
ATOM 862 N N . PHE A 1 101 ? 6.112 -3.363 -1.369 1.00 92.50 101 PHE A N 1
ATOM 863 C CA . PHE A 1 101 ? 6.487 -2.289 -2.284 1.00 92.50 101 PHE A CA 1
ATOM 864 C C . PHE A 1 101 ? 8.001 -2.259 -2.527 1.00 92.50 101 PHE A C 1
ATOM 866 O O . PHE A 1 101 ? 8.437 -2.234 -3.677 1.00 92.50 101 PHE A O 1
ATOM 873 N N . ILE A 1 102 ? 8.814 -2.325 -1.468 1.00 94.38 102 ILE A N 1
ATOM 874 C CA . ILE A 1 102 ? 10.281 -2.332 -1.575 1.00 94.38 102 ILE A CA 1
ATOM 875 C C . ILE A 1 102 ? 10.763 -3.568 -2.338 1.00 94.38 102 ILE A C 1
ATOM 877 O O . ILE A 1 102 ? 11.540 -3.436 -3.281 1.00 94.38 102 ILE A O 1
ATOM 881 N N . ILE A 1 103 ? 10.291 -4.764 -1.971 1.00 94.19 103 ILE A N 1
ATOM 882 C CA . ILE A 1 103 ? 10.703 -6.016 -2.623 1.00 94.19 103 ILE A CA 1
ATOM 883 C C . ILE A 1 103 ? 10.352 -5.989 -4.111 1.00 94.19 103 ILE A C 1
ATOM 885 O O . ILE A 1 103 ? 11.194 -6.319 -4.945 1.00 94.19 103 ILE A O 1
ATOM 889 N N . ALA A 1 104 ? 9.136 -5.569 -4.457 1.00 91.81 104 ALA A N 1
ATOM 890 C CA . ALA A 1 104 ? 8.716 -5.500 -5.848 1.00 91.81 104 ALA A CA 1
ATOM 891 C C . ALA A 1 104 ? 9.536 -4.483 -6.651 1.00 91.81 104 ALA A C 1
ATOM 893 O O . ALA A 1 104 ? 9.978 -4.813 -7.746 1.00 91.81 104 ALA A O 1
ATOM 894 N N . ASN A 1 105 ? 9.815 -3.294 -6.103 1.00 92.50 105 ASN A N 1
ATOM 895 C CA . ASN A 1 105 ? 10.663 -2.304 -6.775 1.00 92.50 105 ASN A CA 1
ATOM 896 C C . ASN A 1 105 ? 12.107 -2.800 -6.942 1.00 92.50 105 ASN A C 1
ATOM 898 O O . ASN A 1 105 ? 12.700 -2.572 -7.990 1.00 92.50 105 ASN A O 1
ATOM 902 N N . ILE A 1 106 ? 12.661 -3.549 -5.979 1.00 93.56 106 ILE A N 1
ATOM 903 C CA . ILE A 1 106 ? 13.970 -4.204 -6.145 1.00 93.56 106 ILE A CA 1
ATOM 904 C C . ILE A 1 106 ? 13.923 -5.193 -7.316 1.00 93.56 106 ILE A C 1
ATOM 906 O O . ILE A 1 106 ? 14.801 -5.161 -8.175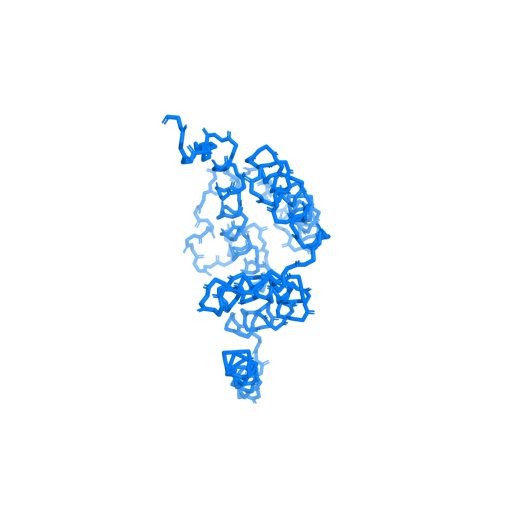 1.00 93.56 106 ILE A O 1
ATOM 910 N N . ILE A 1 107 ? 12.900 -6.049 -7.384 1.00 93.31 107 ILE A N 1
ATOM 911 C CA . ILE A 1 107 ? 12.740 -7.020 -8.478 1.00 93.31 107 ILE A CA 1
ATOM 912 C C . ILE A 1 107 ? 12.597 -6.298 -9.825 1.00 93.31 107 ILE A C 1
ATOM 914 O O . ILE A 1 107 ? 13.299 -6.629 -10.780 1.00 93.31 107 ILE A O 1
ATOM 918 N N . PHE A 1 108 ? 11.737 -5.283 -9.902 1.00 93.69 108 PHE A N 1
ATOM 919 C CA . PHE A 1 108 ? 11.548 -4.487 -11.113 1.00 93.69 108 PHE A CA 1
ATOM 920 C C . PHE A 1 108 ? 12.821 -3.764 -11.531 1.00 93.69 108 PHE A C 1
ATOM 922 O O . PHE A 1 108 ? 13.130 -3.733 -12.718 1.00 93.69 108 PHE A O 1
ATOM 929 N N . TRP A 1 109 ? 13.604 -3.253 -10.585 1.00 93.25 109 TRP A N 1
ATOM 930 C CA . TRP A 1 109 ? 14.873 -2.597 -10.877 1.00 93.25 109 TRP A CA 1
ATOM 931 C C . TRP A 1 109 ? 15.907 -3.571 -11.451 1.00 93.25 109 TRP A C 1
ATOM 933 O O . TRP A 1 109 ? 16.629 -3.254 -12.401 1.00 93.25 109 TRP A O 1
ATOM 943 N N . GLN A 1 110 ? 15.965 -4.793 -10.917 1.00 92.75 110 GLN A N 1
ATOM 944 C CA . GLN A 1 110 ? 16.864 -5.820 -11.440 1.00 92.75 110 GLN A CA 1
ATOM 945 C C . GLN A 1 110 ? 16.513 -6.188 -12.884 1.00 92.75 110 GLN A C 1
ATOM 947 O O . GLN A 1 110 ? 17.412 -6.222 -13.726 1.00 92.75 110 GLN A O 1
ATOM 952 N N . LEU A 1 111 ? 15.225 -6.385 -13.174 1.00 92.69 111 LEU A N 1
ATOM 953 C CA . LEU A 1 111 ? 14.745 -6.848 -14.478 1.00 92.69 111 LEU A CA 1
ATOM 954 C C . LEU A 1 111 ? 14.649 -5.741 -15.539 1.00 92.69 111 LEU A C 1
ATOM 956 O O . LEU A 1 111 ? 15.007 -5.969 -16.689 1.00 92.69 111 LEU A O 1
ATOM 960 N N . TYR A 1 112 ? 14.174 -4.554 -15.157 1.00 93.06 112 TYR A N 1
ATOM 961 C CA . TYR A 1 112 ? 13.750 -3.494 -16.082 1.00 93.06 112 TYR A CA 1
ATOM 962 C C . TYR A 1 112 ? 14.292 -2.104 -15.725 1.00 93.06 112 TYR A C 1
ATOM 964 O O . TYR A 1 112 ? 13.958 -1.134 -16.405 1.00 93.06 112 TYR A O 1
ATOM 972 N N . GLY A 1 113 ? 15.081 -1.985 -14.654 1.00 91.06 113 GLY A N 1
ATOM 973 C CA . GLY A 1 113 ? 15.653 -0.712 -14.222 1.00 91.06 113 GLY A CA 1
ATOM 974 C C . GLY A 1 113 ? 16.682 -0.167 -15.208 1.00 91.06 113 GLY A C 1
ATOM 975 O O . GLY A 1 113 ? 17.391 -0.938 -15.865 1.00 91.06 113 GLY A O 1
ATOM 976 N N . ASP A 1 114 ? 16.779 1.158 -15.280 1.00 90.25 114 ASP A N 1
ATOM 977 C CA . ASP A 1 114 ? 17.843 1.827 -16.021 1.00 90.25 114 ASP A CA 1
ATOM 978 C C . ASP A 1 114 ? 19.217 1.422 -15.462 1.00 90.25 114 ASP A C 1
ATOM 980 O O . ASP A 1 114 ? 19.470 1.492 -14.260 1.00 90.25 114 ASP A O 1
ATOM 984 N N . LYS A 1 115 ? 20.110 0.956 -16.338 1.00 87.56 115 LYS A N 1
ATOM 985 C CA . LYS A 1 115 ? 21.478 0.566 -15.966 1.00 87.56 115 LYS A CA 1
ATOM 986 C C . LYS A 1 115 ? 22.481 1.706 -16.152 1.00 87.56 115 LYS A C 1
ATOM 988 O O . LYS A 1 115 ? 23.612 1.578 -15.693 1.00 87.56 115 LYS A O 1
ATOM 993 N N . ALA A 1 116 ? 22.090 2.787 -16.826 1.00 86.00 116 ALA A N 1
ATOM 994 C CA . ALA A 1 116 ? 22.942 3.938 -17.101 1.00 86.00 116 ALA A CA 1
ATOM 995 C C . ALA A 1 116 ? 22.912 4.986 -15.981 1.00 86.00 116 ALA A C 1
ATOM 997 O O . ALA A 1 116 ? 23.838 5.786 -15.868 1.00 86.00 116 ALA A O 1
ATOM 998 N N . THR A 1 117 ? 21.865 4.998 -15.155 1.00 85.12 117 THR A N 1
ATOM 999 C CA . THR A 1 117 ? 21.679 5.996 -14.098 1.00 85.12 117 THR A CA 1
ATOM 1000 C C . THR A 1 117 ? 21.402 5.315 -12.763 1.00 85.12 117 THR A C 1
ATOM 1002 O O . THR A 1 117 ? 20.704 4.306 -12.686 1.00 85.12 117 THR A O 1
ATOM 1005 N N . GLU A 1 118 ? 21.968 5.853 -11.685 1.00 86.25 118 GLU A N 1
ATOM 1006 C CA . GLU A 1 118 ? 21.747 5.319 -10.345 1.00 86.25 118 GLU A CA 1
ATOM 1007 C C . GLU A 1 118 ? 20.313 5.558 -9.872 1.00 86.25 118 GLU A C 1
ATOM 1009 O O . GLU A 1 118 ? 19.761 6.644 -10.044 1.00 86.25 118 GLU A O 1
ATOM 1014 N N . PHE A 1 119 ? 19.738 4.577 -9.176 1.00 85.12 119 PHE A N 1
ATOM 1015 C CA . PHE A 1 119 ? 18.371 4.650 -8.653 1.00 85.12 119 PHE A CA 1
ATOM 1016 C C . PHE A 1 119 ? 18.096 5.908 -7.808 1.00 85.12 119 PHE A C 1
ATOM 1018 O O . PHE A 1 119 ? 17.014 6.484 -7.883 1.00 85.12 119 PHE A O 1
ATOM 1025 N N . LEU A 1 120 ? 19.081 6.360 -7.020 1.00 87.31 120 LEU A N 1
ATOM 1026 C CA . LEU A 1 120 ? 18.943 7.531 -6.145 1.00 87.31 120 LEU A CA 1
ATOM 1027 C C . LEU A 1 120 ? 18.686 8.835 -6.911 1.00 87.31 120 LEU A C 1
ATOM 1029 O O . LEU A 1 120 ? 18.023 9.720 -6.371 1.00 87.31 120 LEU A O 1
ATOM 1033 N N . SER A 1 121 ? 19.153 8.944 -8.155 1.00 87.62 121 SER A N 1
ATOM 1034 C CA . SER A 1 121 ? 18.904 10.125 -8.988 1.00 87.62 121 SER A CA 1
ATOM 1035 C C . SER A 1 121 ? 17.409 10.327 -9.255 1.00 87.62 121 SER A C 1
ATOM 1037 O O . SER A 1 121 ? 16.914 11.438 -9.110 1.00 87.62 121 SER A O 1
ATOM 1039 N N . TYR A 1 122 ? 16.664 9.244 -9.494 1.00 87.88 122 TYR A N 1
ATOM 1040 C CA . TY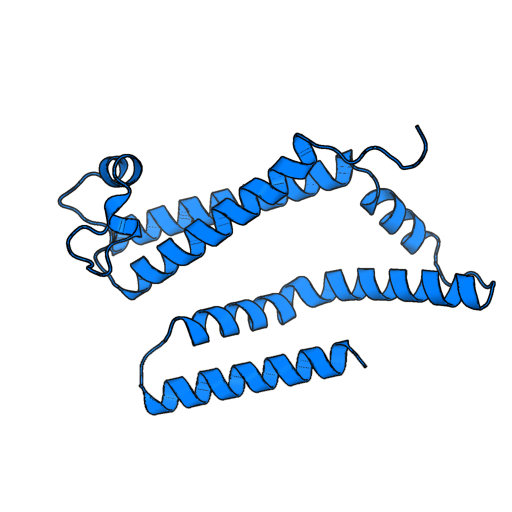R A 1 122 ? 15.212 9.270 -9.700 1.00 87.88 122 TYR A CA 1
ATOM 1041 C C . TYR A 1 122 ? 14.418 9.542 -8.418 1.00 87.88 122 TYR A C 1
ATOM 1043 O O . TYR A 1 122 ? 13.229 9.828 -8.467 1.00 87.88 122 TYR A O 1
ATOM 1051 N N . ILE A 1 123 ? 15.030 9.429 -7.239 1.00 86.44 123 ILE A N 1
ATOM 1052 C CA . ILE A 1 123 ? 14.370 9.853 -5.996 1.00 86.44 123 ILE A CA 1
ATOM 1053 C C . ILE A 1 123 ? 14.497 11.369 -5.821 1.00 86.44 123 ILE A C 1
ATOM 1055 O O . ILE A 1 123 ? 13.600 12.002 -5.265 1.00 86.44 123 ILE A O 1
ATOM 1059 N N . GLN A 1 124 ? 15.613 11.942 -6.274 1.00 88.50 124 GLN A N 1
ATOM 1060 C CA . GLN A 1 124 ? 15.889 13.374 -6.181 1.00 88.50 124 GLN A CA 1
ATOM 1061 C C . GLN A 1 124 ? 15.198 14.164 -7.293 1.00 88.50 124 GLN A C 1
ATOM 1063 O O . GLN A 1 124 ? 14.706 15.260 -7.036 1.00 88.50 124 GLN A O 1
ATOM 1068 N N . ASP A 1 125 ? 15.141 13.598 -8.496 1.00 87.50 125 ASP A N 1
ATOM 1069 C CA . ASP A 1 125 ? 14.440 14.162 -9.640 1.00 87.50 125 ASP A CA 1
ATOM 1070 C C . ASP A 1 125 ? 13.111 13.435 -9.870 1.00 87.50 125 ASP A C 1
ATOM 1072 O O . ASP A 1 125 ? 13.085 12.225 -10.072 1.00 87.50 125 ASP A O 1
ATOM 1076 N N . TRP A 1 126 ? 12.010 14.184 -9.832 1.00 87.62 126 TRP A N 1
ATOM 1077 C CA . TRP A 1 126 ? 10.643 13.687 -10.025 1.00 87.62 126 TRP A CA 1
ATOM 1078 C C . TRP A 1 126 ? 10.108 13.890 -11.449 1.00 87.62 126 TRP A C 1
ATOM 1080 O O . TRP A 1 126 ? 8.970 13.504 -11.719 1.00 87.62 126 TRP A O 1
ATOM 1090 N N . SER A 1 127 ? 10.907 14.448 -12.365 1.00 86.38 127 SER A N 1
ATOM 1091 C CA . SER A 1 127 ? 10.536 14.689 -13.771 1.00 86.38 127 SER A CA 1
ATOM 1092 C C . SER A 1 127 ? 9.929 13.455 -14.453 1.00 86.38 127 SER A C 1
ATOM 1094 O O . SER A 1 127 ? 8.892 13.531 -15.114 1.00 86.38 127 SER A O 1
ATOM 1096 N N . TRP A 1 128 ? 10.495 12.276 -14.184 1.00 86.31 128 TRP A N 1
ATOM 1097 C CA . TRP A 1 128 ? 10.029 10.993 -14.710 1.00 86.31 128 TRP A CA 1
ATOM 1098 C C . TRP A 1 128 ? 8.590 10.634 -14.331 1.00 86.31 128 TRP A C 1
ATOM 1100 O O . TRP A 1 128 ? 8.011 9.736 -14.945 1.00 86.31 128 TRP A O 1
ATOM 1110 N N . PHE A 1 129 ? 8.020 11.232 -13.285 1.00 86.88 129 PHE A N 1
ATOM 1111 C CA . PHE A 1 129 ? 6.656 10.936 -12.855 1.00 86.88 129 PHE A CA 1
ATOM 1112 C C . PHE A 1 129 ? 5.619 11.640 -13.739 1.00 86.88 129 PHE A C 1
ATOM 1114 O O . PHE A 1 129 ? 4.544 11.085 -13.964 1.00 86.88 129 PHE A O 1
ATOM 1121 N N . GLU A 1 130 ? 5.959 12.818 -14.264 1.00 80.69 130 GLU A N 1
ATOM 1122 C CA . GLU A 1 130 ? 5.073 13.663 -15.074 1.00 80.69 130 GLU A CA 1
ATOM 1123 C C . GLU A 1 130 ? 5.218 13.400 -16.577 1.00 80.69 130 GLU A C 1
ATOM 1125 O O . GLU A 1 130 ? 4.248 13.516 -17.323 1.00 80.69 130 GLU A O 1
ATOM 1130 N N . GLU A 1 131 ? 6.412 13.020 -17.033 1.00 78.12 131 GLU A N 1
ATOM 1131 C CA . GLU A 1 131 ? 6.667 12.784 -18.453 1.00 78.12 131 GLU A CA 1
ATOM 1132 C C . GLU A 1 131 ? 6.015 11.490 -18.959 1.00 78.12 131 GLU A C 1
ATOM 1134 O O . GLU A 1 131 ? 6.179 10.414 -18.385 1.00 78.12 131 GLU A O 1
ATOM 1139 N N . GLU A 1 132 ? 5.332 11.539 -20.103 1.00 66.81 132 GLU A N 1
ATOM 1140 C CA . GLU A 1 132 ? 4.784 10.330 -20.739 1.00 66.81 132 GLU A CA 1
ATOM 1141 C C . GLU A 1 132 ? 5.873 9.428 -21.342 1.00 66.81 132 GLU A C 1
ATOM 1143 O O . GLU A 1 132 ? 5.641 8.242 -21.569 1.00 66.81 132 GLU A O 1
ATOM 1148 N N . THR A 1 133 ? 7.081 9.954 -21.570 1.00 71.44 133 THR A N 1
ATOM 1149 C CA . THR A 1 133 ? 8.142 9.213 -22.261 1.00 71.44 133 THR A CA 1
ATOM 1150 C C . THR A 1 133 ? 8.975 8.345 -21.314 1.00 71.44 133 THR A C 1
ATOM 1152 O O . THR A 1 133 ? 9.354 8.751 -20.217 1.00 71.44 133 THR A O 1
ATOM 1155 N N . ILE A 1 134 ? 9.320 7.133 -21.759 1.00 73.12 134 ILE A N 1
ATOM 1156 C CA . ILE A 1 134 ? 10.133 6.174 -20.988 1.00 73.12 134 ILE A CA 1
ATOM 1157 C C . ILE A 1 134 ? 11.641 6.462 -21.016 1.00 73.12 134 ILE A C 1
ATOM 1159 O O . ILE A 1 134 ? 12.413 5.810 -20.309 1.00 73.12 134 ILE A O 1
ATOM 1163 N N . HIS A 1 135 ? 12.093 7.413 -21.837 1.00 71.69 135 HIS A N 1
ATOM 1164 C CA . HIS A 1 135 ? 13.521 7.649 -22.059 1.00 71.69 135 HIS A CA 1
ATOM 1165 C C . HIS A 1 135 ? 14.244 8.067 -20.775 1.00 71.69 135 HIS A C 1
ATOM 1167 O O . HIS A 1 135 ? 15.307 7.518 -20.474 1.00 71.69 135 HIS A O 1
ATOM 1173 N N . HIS A 1 136 ? 13.620 8.927 -19.971 1.00 78.81 136 HIS A N 1
ATOM 1174 C CA . HIS A 1 136 ? 14.151 9.407 -18.691 1.00 78.81 136 HIS A CA 1
ATOM 1175 C C . HIS A 1 136 ? 13.519 8.713 -17.478 1.00 78.81 136 HIS A C 1
ATOM 1177 O O . HIS A 1 136 ? 13.692 9.148 -16.344 1.00 78.81 136 HIS A O 1
ATOM 1183 N N . ALA A 1 137 ? 12.817 7.597 -17.694 1.00 87.50 137 ALA A N 1
ATOM 1184 C CA . ALA A 1 137 ? 12.171 6.859 -16.622 1.00 87.50 137 ALA A CA 1
ATOM 1185 C C . ALA A 1 137 ? 13.135 5.893 -15.898 1.00 87.50 137 ALA A C 1
ATOM 1187 O O . ALA A 1 137 ? 14.015 5.308 -16.549 1.00 87.50 137 ALA A O 1
ATOM 1188 N N . PRO A 1 138 ? 12.922 5.648 -14.585 1.00 89.94 138 PRO A N 1
ATOM 1189 C CA . PRO A 1 138 ? 13.657 4.654 -13.800 1.00 89.94 138 PRO A CA 1
ATOM 1190 C C . PRO A 1 138 ? 13.510 3.225 -14.335 1.00 89.94 138 PRO A C 1
ATOM 1192 O O . PRO A 1 138 ? 14.401 2.404 -14.128 1.00 89.94 138 PRO A O 1
ATOM 1195 N N . TYR A 1 139 ? 12.413 2.918 -15.033 1.00 91.69 139 TYR A N 1
ATOM 1196 C CA . TYR A 1 139 ? 12.161 1.608 -15.633 1.00 91.69 139 TYR A CA 1
ATOM 1197 C C . TYR A 1 139 ? 11.980 1.742 -17.146 1.00 91.69 139 TYR A C 1
ATOM 1199 O O . TYR A 1 139 ? 11.171 2.543 -17.607 1.00 91.69 139 TYR A O 1
ATOM 1207 N N . LYS A 1 140 ? 12.692 0.921 -17.927 1.00 90.50 140 LYS A N 1
ATOM 1208 C CA . LYS A 1 140 ? 12.678 0.947 -19.404 1.00 90.50 140 LYS A CA 1
ATOM 1209 C C . LYS A 1 140 ? 11.580 0.086 -20.036 1.00 90.50 140 LYS A C 1
ATOM 1211 O O . LYS A 1 140 ? 11.614 -0.181 -21.231 1.00 90.50 140 LYS A O 1
ATOM 1216 N N . HIS A 1 141 ? 10.615 -0.361 -19.237 1.00 89.94 141 HIS A N 1
ATOM 1217 C CA . HIS A 1 141 ? 9.465 -1.133 -19.693 1.00 89.94 141 HIS A CA 1
ATOM 1218 C C . HIS A 1 141 ? 8.175 -0.386 -19.344 1.00 89.94 141 HIS A C 1
ATOM 1220 O O . HIS A 1 141 ? 7.884 -0.181 -18.166 1.00 89.94 141 HIS A O 1
ATOM 1226 N N . GLU A 1 142 ? 7.367 -0.044 -20.351 1.00 86.25 142 GLU A N 1
ATOM 1227 C CA . GLU A 1 142 ? 6.164 0.798 -20.209 1.00 86.25 142 GLU A CA 1
ATOM 1228 C C . GLU A 1 142 ? 5.159 0.252 -19.188 1.00 86.25 142 GLU A C 1
ATOM 1230 O O . GLU A 1 142 ? 4.772 0.952 -18.257 1.00 86.25 142 GLU A O 1
ATOM 1235 N N . MET A 1 143 ? 4.795 -1.032 -19.290 1.00 85.69 143 MET A N 1
ATOM 1236 C CA . MET A 1 143 ? 3.877 -1.656 -18.325 1.00 85.69 143 MET A CA 1
ATOM 1237 C C . MET A 1 143 ? 4.387 -1.565 -16.879 1.00 85.69 143 MET A C 1
ATOM 1239 O O . MET A 1 143 ? 3.632 -1.204 -15.979 1.00 85.69 143 MET A O 1
ATOM 1243 N N . VAL A 1 144 ? 5.665 -1.878 -16.644 1.00 89.50 144 VAL A N 1
ATOM 1244 C CA . VAL A 1 144 ? 6.271 -1.808 -15.306 1.00 89.50 144 VAL A CA 1
ATOM 1245 C C . VAL A 1 144 ? 6.263 -0.371 -14.802 1.00 89.50 144 VAL A C 1
ATOM 1247 O O . VAL A 1 144 ? 5.918 -0.135 -13.648 1.00 89.50 144 VAL A O 1
ATOM 1250 N N . MET A 1 145 ? 6.566 0.590 -15.675 1.00 90.00 145 MET A N 1
ATOM 1251 C CA . MET A 1 145 ? 6.537 2.007 -15.342 1.00 90.00 145 MET A CA 1
ATOM 1252 C C . MET A 1 145 ? 5.145 2.464 -14.890 1.00 90.00 145 MET A C 1
ATOM 1254 O O . MET A 1 145 ? 5.006 3.081 -13.833 1.00 90.00 145 MET A O 1
ATOM 1258 N N . ASN A 1 146 ? 4.105 2.093 -15.636 1.00 87.88 146 ASN A N 1
ATOM 1259 C CA . ASN A 1 146 ? 2.720 2.424 -15.302 1.00 87.88 146 ASN A CA 1
ATOM 1260 C C . ASN A 1 146 ? 2.278 1.777 -13.983 1.00 87.88 146 ASN A C 1
ATOM 1262 O O . ASN A 1 146 ? 1.657 2.436 -13.147 1.00 87.88 146 ASN A O 1
ATOM 1266 N N . ILE A 1 147 ? 2.660 0.514 -13.756 1.00 87.56 147 ILE A N 1
ATOM 1267 C CA . ILE A 1 147 ? 2.412 -0.178 -12.486 1.00 87.56 147 ILE A CA 1
ATOM 1268 C C . ILE A 1 147 ? 3.093 0.560 -11.333 1.00 87.56 147 ILE A C 1
ATOM 1270 O O . ILE A 1 147 ? 2.444 0.811 -10.319 1.00 87.56 147 ILE A O 1
ATOM 1274 N N . VAL A 1 148 ? 4.370 0.933 -11.465 1.00 91.00 148 VAL A N 1
ATOM 1275 C CA . VAL A 1 148 ? 5.093 1.614 -10.382 1.00 91.00 148 VAL A CA 1
ATOM 1276 C C . VAL A 1 148 ? 4.520 3.001 -10.110 1.00 91.00 148 VAL A C 1
ATOM 1278 O O . VAL A 1 148 ? 4.336 3.336 -8.943 1.00 91.00 148 VAL A O 1
ATOM 1281 N N . ARG A 1 149 ? 4.169 3.787 -11.137 1.00 89.31 149 ARG A N 1
ATOM 1282 C CA . ARG A 1 149 ? 3.525 5.100 -10.949 1.00 89.31 149 ARG A CA 1
ATOM 1283 C C . ARG A 1 149 ? 2.220 4.975 -10.168 1.00 89.31 149 ARG A C 1
ATOM 1285 O O . ARG A 1 149 ? 2.051 5.638 -9.144 1.00 89.31 149 ARG A O 1
ATOM 1292 N N . LEU A 1 150 ? 1.323 4.091 -10.608 1.00 88.44 150 LEU A N 1
ATOM 1293 C CA . LEU A 1 150 ? 0.042 3.870 -9.937 1.00 88.44 150 LEU A CA 1
ATOM 1294 C C . LEU A 1 150 ? 0.243 3.360 -8.506 1.00 88.44 150 LEU A C 1
ATOM 1296 O O . LEU A 1 150 ? -0.385 3.853 -7.567 1.00 88.44 150 LEU A O 1
ATOM 1300 N N . TRP A 1 151 ? 1.140 2.392 -8.322 1.00 92.75 151 TRP A N 1
ATOM 1301 C CA . TRP A 1 151 ? 1.394 1.819 -7.008 1.00 92.75 151 TRP A CA 1
ATOM 1302 C C . TRP A 1 151 ? 2.045 2.829 -6.059 1.00 92.75 151 TRP A C 1
ATOM 1304 O O . TRP A 1 151 ? 1.698 2.850 -4.881 1.00 92.75 151 TRP A O 1
ATOM 1314 N N . LEU A 1 152 ? 2.902 3.727 -6.552 1.00 91.94 152 LEU A N 1
ATOM 1315 C CA . LEU A 1 152 ? 3.462 4.819 -5.757 1.00 91.94 152 LEU A CA 1
ATOM 1316 C C . LEU A 1 152 ? 2.359 5.745 -5.226 1.00 91.94 152 LEU A C 1
ATOM 1318 O O . LEU A 1 152 ? 2.351 6.053 -4.036 1.00 91.94 152 LEU A O 1
ATOM 1322 N N . VAL A 1 153 ? 1.388 6.130 -6.061 1.00 91.12 153 VAL A N 1
ATOM 1323 C CA . VAL A 1 153 ? 0.234 6.942 -5.625 1.00 91.12 153 VAL A CA 1
ATOM 1324 C C . VAL A 1 153 ? -0.556 6.225 -4.532 1.00 91.12 153 VAL A C 1
ATOM 1326 O O . VAL A 1 153 ? -0.834 6.804 -3.480 1.00 91.12 153 VAL A O 1
ATOM 1329 N N . ILE A 1 154 ? -0.876 4.945 -4.744 1.00 90.38 154 ILE A N 1
ATOM 1330 C CA . ILE A 1 154 ? -1.596 4.123 -3.761 1.00 90.38 154 ILE A CA 1
ATOM 1331 C C . ILE A 1 154 ? -0.802 4.031 -2.452 1.00 90.38 154 ILE A C 1
ATOM 1333 O O . ILE A 1 154 ? -1.373 4.175 -1.372 1.00 90.38 154 ILE A O 1
ATOM 1337 N N . TYR A 1 155 ? 0.514 3.835 -2.535 1.00 92.31 155 TYR A N 1
ATOM 1338 C CA . TYR A 1 155 ? 1.403 3.752 -1.382 1.00 92.31 155 TYR A CA 1
ATOM 1339 C C . TYR A 1 155 ? 1.442 5.058 -0.579 1.00 92.31 155 TYR A C 1
ATOM 1341 O O . TYR A 1 155 ? 1.380 5.026 0.652 1.00 92.31 155 TYR A O 1
ATOM 1349 N N . VAL A 1 156 ? 1.492 6.214 -1.248 1.00 92.81 156 VAL A N 1
ATOM 1350 C CA . VAL A 1 156 ? 1.449 7.529 -0.590 1.00 92.81 156 VAL A CA 1
ATOM 1351 C C . VAL A 1 156 ? 0.121 7.723 0.142 1.00 92.81 156 VAL A C 1
ATOM 1353 O O . VAL A 1 156 ? 0.121 8.080 1.322 1.00 92.81 156 VAL A O 1
ATOM 1356 N N . ILE A 1 157 ? -1.005 7.432 -0.515 1.00 90.31 157 ILE A N 1
ATOM 1357 C CA . ILE A 1 157 ? -2.340 7.535 0.092 1.00 90.31 157 ILE A CA 1
ATOM 1358 C C . ILE A 1 157 ? -2.445 6.624 1.320 1.00 90.31 157 ILE A C 1
ATOM 1360 O O . ILE A 1 157 ? -2.853 7.075 2.392 1.00 90.31 157 ILE A O 1
ATOM 1364 N N . ASP A 1 158 ? -2.036 5.362 1.193 1.00 87.56 158 ASP A N 1
ATOM 1365 C CA . ASP A 1 158 ? -2.078 4.394 2.291 1.00 87.56 158 ASP A CA 1
ATOM 1366 C C . ASP A 1 158 ? -1.172 4.815 3.457 1.00 87.56 158 ASP A C 1
ATOM 1368 O O . ASP A 1 158 ? -1.561 4.720 4.621 1.00 87.56 158 ASP A O 1
ATOM 1372 N N . THR A 1 159 ? -0.001 5.385 3.161 1.00 91.06 159 THR A N 1
ATOM 1373 C CA . THR A 1 159 ? 0.902 5.954 4.171 1.00 91.06 159 THR A CA 1
ATOM 1374 C C . THR A 1 159 ? 0.227 7.092 4.934 1.00 91.06 159 THR A C 1
ATOM 1376 O O . THR A 1 159 ? 0.199 7.073 6.166 1.00 91.06 159 THR A O 1
ATOM 1379 N N . ILE A 1 160 ? -0.374 8.056 4.232 1.00 91.19 160 ILE A N 1
ATOM 1380 C CA . ILE A 1 160 ? -1.084 9.175 4.865 1.00 91.19 160 ILE A CA 1
ATOM 1381 C C . ILE A 1 160 ? -2.204 8.646 5.767 1.00 91.19 160 ILE A C 1
ATOM 1383 O O . ILE A 1 160 ? -2.297 9.045 6.930 1.00 91.19 160 ILE A O 1
ATOM 1387 N N . ILE A 1 161 ? -3.016 7.704 5.280 1.00 85.12 161 ILE A N 1
ATOM 1388 C CA . ILE A 1 161 ? -4.116 7.109 6.048 1.00 85.12 161 ILE A CA 1
ATOM 1389 C C . ILE A 1 161 ? -3.584 6.382 7.287 1.00 85.12 161 ILE A C 1
ATOM 1391 O O . ILE A 1 161 ? -4.039 6.660 8.399 1.00 85.12 161 ILE A O 1
ATOM 1395 N N . ALA A 1 162 ? -2.614 5.481 7.134 1.00 86.75 162 ALA A N 1
ATOM 1396 C CA . ALA A 1 162 ? -2.105 4.662 8.229 1.00 86.75 162 ALA A CA 1
ATOM 1397 C C . ALA A 1 162 ? -1.480 5.506 9.350 1.00 86.75 162 ALA A C 1
ATOM 1399 O O . ALA A 1 162 ? -1.678 5.227 10.541 1.00 86.75 162 ALA A O 1
ATOM 1400 N N . TRP A 1 163 ? -0.762 6.566 8.979 1.00 87.50 163 TRP A N 1
ATOM 1401 C CA . TRP A 1 163 ? -0.109 7.462 9.926 1.00 87.50 163 TRP A CA 1
ATOM 140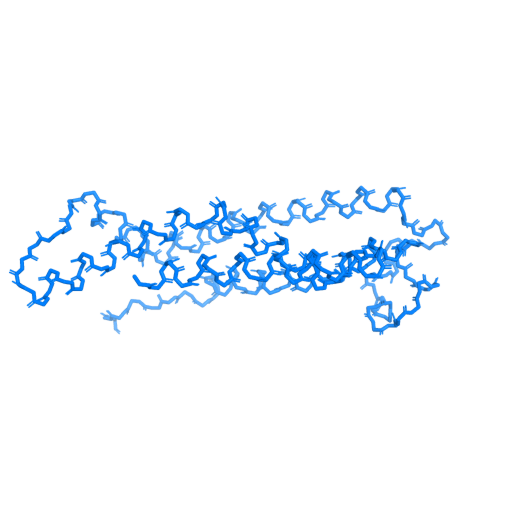2 C C . TRP A 1 163 ? -1.047 8.534 10.490 1.00 87.50 163 TRP A C 1
ATOM 1404 O O . TRP A 1 163 ? -0.854 8.935 11.641 1.00 87.50 163 TRP A O 1
ATOM 1414 N N . SER A 1 164 ? -2.120 8.913 9.784 1.00 86.31 164 SER A N 1
ATOM 1415 C CA . SER A 1 164 ? -3.143 9.832 10.311 1.00 86.31 164 SER A CA 1
ATOM 1416 C C . SER A 1 164 ? -3.730 9.341 11.640 1.00 86.31 164 SER A C 1
ATOM 1418 O O . SER A 1 164 ? -3.826 10.112 12.590 1.00 86.31 164 SER A O 1
ATOM 1420 N N . TYR A 1 165 ? -3.991 8.035 11.776 1.00 77.75 165 TYR A N 1
ATOM 1421 C CA . TYR A 1 165 ? -4.484 7.425 13.019 1.00 77.75 165 TYR A CA 1
ATOM 1422 C C . TYR A 1 165 ? -3.470 7.446 14.170 1.00 77.75 165 TYR A C 1
ATOM 1424 O O . TYR A 1 165 ? -3.843 7.237 15.326 1.00 77.75 165 TYR A O 1
ATOM 1432 N N . THR A 1 166 ? -2.187 7.646 13.864 1.00 79.62 166 THR A N 1
ATOM 1433 C CA . THR A 1 166 ? -1.108 7.710 14.856 1.00 79.62 166 THR A CA 1
ATOM 1434 C C . THR A 1 166 ? -0.883 9.144 15.332 1.00 79.62 166 THR A C 1
ATOM 1436 O O . THR A 1 166 ? -0.768 9.356 16.536 1.00 79.62 166 THR A O 1
ATOM 1439 N N . PHE A 1 167 ? -0.857 10.115 14.415 1.00 80.12 167 PHE A N 1
ATOM 1440 C CA . PHE A 1 167 ? -0.635 11.528 14.745 1.00 80.12 167 PHE A CA 1
ATOM 1441 C C . PHE A 1 167 ? -1.906 12.255 15.200 1.00 80.12 167 PHE A C 1
ATOM 1443 O O . PHE A 1 167 ? -1.839 13.123 16.064 1.00 80.12 167 PHE A O 1
ATOM 1450 N N . PHE A 1 168 ? -3.068 11.856 14.683 1.00 80.94 168 PHE A N 1
ATOM 1451 C CA . PHE A 1 168 ? -4.374 12.419 15.022 1.00 80.94 168 PHE A CA 1
ATOM 1452 C C . PHE A 1 168 ? -5.310 11.319 15.546 1.00 80.94 168 PHE A C 1
ATOM 1454 O O . PHE A 1 168 ? -6.302 10.974 14.897 1.00 80.94 168 PHE A O 1
ATOM 1461 N N . PRO A 1 169 ? -5.013 10.714 16.713 1.00 71.06 169 PRO A N 1
ATOM 1462 C CA . PRO A 1 169 ? -5.888 9.699 17.279 1.00 71.06 169 PRO A CA 1
ATOM 1463 C C . PRO A 1 169 ? -7.268 10.310 17.557 1.00 71.06 169 PRO A C 1
ATOM 1465 O O . PRO A 1 169 ? -7.379 11.349 18.208 1.00 71.06 169 PRO A O 1
ATOM 1468 N N . SER A 1 170 ? -8.335 9.663 17.077 1.00 63.56 170 SER A N 1
ATOM 1469 C CA . SER A 1 170 ? -9.698 10.131 17.331 1.00 63.56 170 SER A CA 1
ATOM 1470 C C . SER A 1 170 ? -9.950 10.183 18.840 1.00 63.56 170 SER A C 1
ATOM 1472 O O . SER A 1 170 ? -9.889 9.144 19.510 1.00 63.56 170 SER A O 1
ATOM 1474 N N . LYS A 1 171 ? -10.256 11.369 19.376 1.00 59.56 171 LYS A N 1
ATOM 1475 C CA . LYS A 1 171 ? -10.738 11.498 20.754 1.00 59.56 171 LYS A CA 1
ATOM 1476 C C . LYS A 1 171 ? -12.045 10.715 20.890 1.00 59.56 171 LYS A C 1
ATOM 1478 O O . LYS A 1 171 ? -12.891 10.756 19.994 1.00 59.56 171 LYS A O 1
ATOM 1483 N N . LYS A 1 172 ? -12.213 9.971 21.988 1.00 51.06 172 LYS A N 1
ATOM 1484 C CA . LYS A 1 172 ? -13.513 9.362 22.302 1.00 51.06 172 LYS A CA 1
ATOM 1485 C C . LYS A 1 172 ? -14.551 10.490 22.372 1.00 51.06 172 LYS A C 1
ATOM 1487 O O . LYS A 1 172 ? -14.295 11.508 23.002 1.00 51.06 172 LYS A O 1
ATOM 1492 N N . LYS A 1 173 ? -15.724 10.312 21.750 1.00 40.47 173 LYS A N 1
ATOM 1493 C CA . LYS A 1 173 ? -16.897 11.143 22.068 1.00 40.47 173 LYS A CA 1
ATOM 1494 C C . LYS A 1 173 ? -17.203 10.934 23.557 1.00 40.47 173 LYS A C 1
ATOM 1496 O O . LYS A 1 173 ? -17.703 9.866 23.902 1.00 40.47 173 LYS A O 1
ATOM 1501 N N . GLY A 1 174 ? -16.857 11.904 24.403 1.00 48.25 174 GLY A N 1
ATOM 1502 C CA . GLY A 1 174 ? -17.134 11.870 25.844 1.00 48.25 174 GLY A CA 1
ATOM 1503 C C . GLY A 1 174 ? -16.000 12.296 26.787 1.00 48.25 174 GLY A C 1
ATOM 1504 O O . GLY A 1 174 ? -16.092 11.957 27.961 1.00 48.25 174 GLY A O 1
ATOM 1505 N N . GLU A 1 175 ? -14.965 12.994 26.309 1.00 37.78 175 GLU A N 1
ATOM 1506 C CA . GLU A 1 175 ? -14.138 13.881 27.153 1.00 37.78 175 GLU A CA 1
ATOM 1507 C C . GLU A 1 175 ? -14.519 15.338 26.892 1.00 37.78 175 GLU A C 1
ATOM 1509 O O . GLU A 1 175 ? -14.722 15.669 25.697 1.00 37.78 175 GLU A O 1
#

pLDDT: mean 83.53, std 9.61, range [37.78, 94.62]

Organism: NCBI:txid2838742

Sequence (175 aa):
MFLLLFLLFIIFEGILAFINYRQTGEIDTFQIVVFIFIIYACTFGISDFKKLDRYIKQTVGKWRKVDLLTEKDRAVMEKQQNPKYIARRYRLWWYGHTIAFIIANIIFWQLYGDKATEFLSYIQDWSWFEEETIHHAPYKHEMVMNIVRLWLVIYVIDTIIAWSYTFFPSKKKGE

Radius of gyration: 21.64 Å; chains: 1; bounding box: 60×27×56 Å

Secondary structure (DSSP, 8-state):
-HHHHHHHHHHHHHHHHHHHHHHH-S--HHHHHHHHHHHHHHHTHHHHHHHHHHHHHHHHHHHHT-----HHHHHHHHHHH-HHHHHHHHHHHHHHHHHHHHHHHHHHHHHHB-SSS-HHHHHH--HHHH-S-STTSSBSSHHHHHHHHHHHHHHHHHHHHHHHHHHSPPPPTT-

Foldseek 3Di:
DVVVVVVVVLVVQQVVQVVVCVVPVDNDPSNVVSVVVVVCCVPVVVVVVLVVVLVVQVVVCVVVVHRSDDPVSVVVVVCVPPLVSLLVVLVVVLVVLVVVLVVVVVVQCVVFFDPVDDPVVCVVDVPQLPDPDLPPHRGNDNVVRVVNSVSVVVSVVSVCVSCCSVVPPDDPPPD